Protein AF-A0A9X2F5Q3-F1 (afdb_monomer)

pLDDT: mean 92.55, std 9.45, range [43.78, 97.19]

Radius of gyration: 15.62 Å; Cα contacts (8 Å, |Δi|>4): 71; chains: 1; bounding box: 35×46×37 Å

Structure (mmCIF, N/CA/C/O backbone):
data_AF-A0A9X2F5Q3-F1
#
_entry.id   AF-A0A9X2F5Q3-F1
#
loop_
_atom_site.group_PDB
_atom_site.id
_atom_site.type_symbol
_atom_site.label_atom_id
_atom_site.label_alt_id
_atom_site.label_comp_id
_atom_site.label_asym_id
_atom_site.label_entity_id
_atom_site.label_seq_id
_atom_site.pdbx_PDB_ins_code
_atom_site.Cartn_x
_atom_site.Cartn_y
_atom_site.Cartn_z
_atom_site.o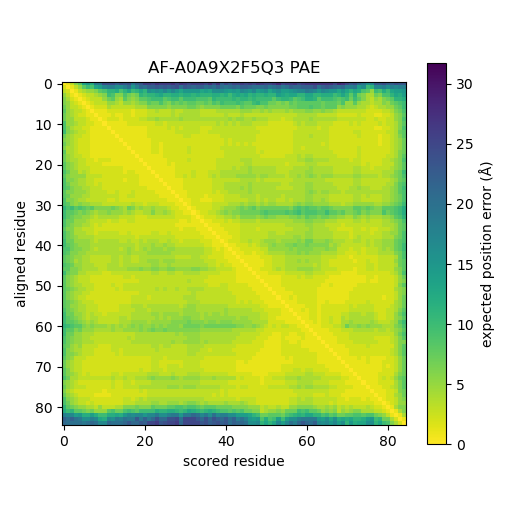ccupancy
_atom_site.B_iso_or_equiv
_atom_site.auth_seq_id
_atom_site.auth_comp_id
_atom_site.auth_asym_id
_atom_site.auth_atom_id
_atom_site.pdbx_PDB_model_num
ATOM 1 N N . MET A 1 1 ? 3.435 -28.840 7.847 1.00 53.06 1 MET A N 1
ATOM 2 C CA . MET A 1 1 ? 2.420 -27.801 7.560 1.00 53.06 1 MET A CA 1
ATOM 3 C C . MET A 1 1 ? 3.136 -26.491 7.277 1.00 53.06 1 MET A C 1
ATOM 5 O O . MET A 1 1 ? 3.996 -26.115 8.067 1.00 53.06 1 MET A O 1
ATOM 9 N N . THR A 1 2 ? 2.837 -25.823 6.164 1.00 71.81 2 THR A N 1
ATOM 10 C CA . THR A 1 2 ? 3.444 -24.528 5.820 1.00 71.81 2 THR A CA 1
ATOM 11 C C . THR A 1 2 ? 2.916 -23.454 6.769 1.00 71.81 2 THR A C 1
ATOM 13 O O . THR A 1 2 ? 1.712 -23.221 6.843 1.00 71.81 2 THR A O 1
ATOM 16 N N . LYS A 1 3 ? 3.805 -22.825 7.542 1.00 81.69 3 LYS A N 1
ATOM 17 C CA . LYS A 1 3 ? 3.437 -21.753 8.473 1.00 81.69 3 LYS A CA 1
ATOM 18 C C . LYS A 1 3 ? 3.223 -20.462 7.684 1.00 81.69 3 LYS A C 1
ATOM 20 O O . LYS A 1 3 ? 4.159 -19.978 7.053 1.00 81.69 3 LYS A O 1
ATOM 25 N N . LEU A 1 4 ? 2.018 -19.897 7.744 1.00 81.81 4 LEU A N 1
ATOM 26 C CA . LEU A 1 4 ? 1.732 -18.593 7.142 1.00 81.81 4 LEU A CA 1
ATOM 27 C C . LEU A 1 4 ? 2.629 -17.512 7.767 1.00 81.81 4 LEU A C 1
ATOM 29 O O . LEU A 1 4 ? 2.799 -17.459 8.988 1.00 81.81 4 LEU A O 1
ATOM 33 N N . GLN A 1 5 ? 3.177 -16.631 6.926 1.00 86.38 5 GLN A N 1
ATOM 34 C CA . GLN A 1 5 ? 4.002 -15.493 7.339 1.00 86.38 5 GLN A CA 1
ATOM 35 C C . GLN A 1 5 ? 3.383 -14.173 6.857 1.00 86.38 5 GLN A C 1
ATOM 37 O O . GLN A 1 5 ? 3.900 -13.560 5.924 1.00 86.38 5 GLN A O 1
ATOM 42 N N . PRO A 1 6 ? 2.297 -13.684 7.488 1.00 84.12 6 PRO A N 1
ATOM 43 C CA . PRO A 1 6 ? 1.614 -12.477 7.017 1.00 84.12 6 PRO A CA 1
ATOM 44 C C . PRO A 1 6 ? 2.529 -11.251 6.947 1.00 84.12 6 PRO A C 1
ATOM 46 O O . PRO A 1 6 ? 2.376 -10.400 6.079 1.00 84.12 6 PRO A O 1
ATOM 49 N N . LYS A 1 7 ? 3.542 -11.207 7.823 1.00 89.94 7 LYS A N 1
ATOM 50 C CA . LYS A 1 7 ? 4.527 -10.123 7.897 1.00 89.94 7 LYS A CA 1
ATOM 51 C C . LYS A 1 7 ? 5.408 -9.968 6.656 1.00 89.94 7 LYS A C 1
ATOM 53 O O . LYS A 1 7 ? 6.017 -8.914 6.507 1.00 89.94 7 LYS 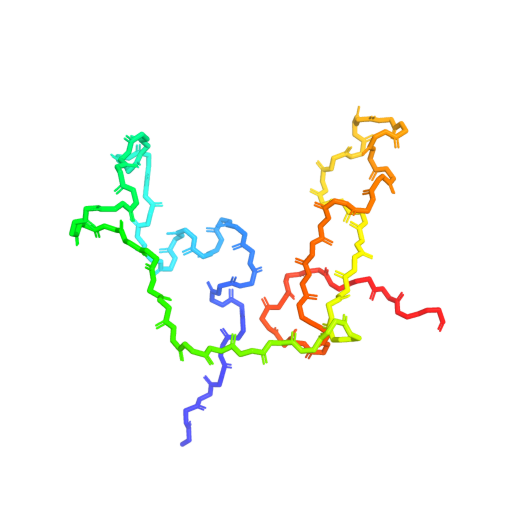A O 1
ATOM 58 N N . LEU A 1 8 ? 5.484 -10.983 5.791 1.00 93.56 8 LEU A N 1
ATOM 59 C CA . LEU A 1 8 ? 6.334 -10.952 4.600 1.00 93.56 8 LEU A CA 1
ATOM 60 C C . LEU A 1 8 ? 5.939 -9.807 3.657 1.00 93.56 8 LEU A C 1
ATOM 62 O O . LEU A 1 8 ? 6.801 -9.098 3.151 1.00 93.56 8 LEU A O 1
ATOM 66 N N . THR A 1 9 ? 4.634 -9.588 3.483 1.00 94.56 9 THR A N 1
ATOM 67 C CA . THR A 1 9 ? 4.081 -8.576 2.571 1.00 94.56 9 THR A CA 1
ATOM 68 C C . THR A 1 9 ? 3.134 -7.590 3.262 1.00 94.56 9 THR A C 1
ATOM 70 O O . THR A 1 9 ? 2.531 -6.753 2.592 1.00 94.56 9 THR A O 1
ATOM 73 N N . SER A 1 10 ? 3.027 -7.609 4.600 1.00 93.56 10 SER A N 1
ATOM 74 C CA . SER A 1 10 ? 2.147 -6.707 5.363 1.00 93.56 10 SER A CA 1
ATOM 75 C C . SER A 1 10 ? 2.699 -5.279 5.490 1.00 93.56 10 SER A C 1
ATOM 77 O O . SER A 1 10 ? 2.941 -4.768 6.587 1.00 93.56 10 SER A O 1
ATOM 79 N N . GLY A 1 11 ? 2.894 -4.602 4.363 1.00 94.75 11 GLY A N 1
ATOM 80 C CA . GLY A 1 11 ? 3.289 -3.199 4.291 1.00 94.75 11 GLY A CA 1
ATOM 81 C C . GLY A 1 11 ? 4.004 -2.875 2.981 1.00 94.75 11 GLY A C 1
ATOM 82 O O . GLY A 1 11 ? 4.633 -3.760 2.405 1.00 94.75 11 GLY A O 1
ATOM 83 N N . PRO A 1 12 ? 3.971 -1.611 2.525 1.00 95.62 12 PRO A N 1
ATOM 84 C CA . PRO A 1 12 ? 4.520 -1.234 1.222 1.00 95.62 12 PRO A CA 1
ATOM 85 C C . PRO A 1 12 ? 6.021 -1.542 1.113 1.00 95.62 12 PRO A C 1
ATOM 87 O O . PRO A 1 12 ? 6.460 -2.178 0.162 1.00 95.62 12 PRO A O 1
ATOM 90 N N . GLY A 1 13 ? 6.809 -1.184 2.133 1.00 95.38 13 GLY A N 1
ATOM 91 C CA . GLY A 1 13 ? 8.245 -1.482 2.152 1.00 95.38 13 GLY A CA 1
ATOM 92 C C . GLY A 1 13 ? 8.580 -2.964 2.365 1.00 95.38 13 GLY A C 1
ATOM 93 O O . GLY A 1 13 ? 9.623 -3.418 1.902 1.00 95.38 13 GLY A O 1
ATOM 94 N N . ALA A 1 14 ? 7.721 -3.722 3.056 1.00 96.06 14 ALA A N 1
ATOM 95 C CA . ALA A 1 14 ? 7.913 -5.160 3.255 1.00 96.06 14 ALA A CA 1
ATOM 96 C C . ALA A 1 14 ? 7.651 -5.929 1.953 1.00 96.06 14 ALA A C 1
ATOM 98 O O . ALA A 1 14 ? 8.501 -6.702 1.524 1.00 96.06 14 ALA A O 1
ATOM 99 N N . MET A 1 15 ? 6.536 -5.624 1.281 1.00 96.38 15 MET A N 1
ATOM 100 C CA . MET A 1 15 ? 6.177 -6.178 -0.024 1.00 96.38 15 MET A CA 1
ATOM 101 C C . MET A 1 15 ? 7.241 -5.870 -1.081 1.00 96.38 15 MET A C 1
ATOM 103 O O . MET A 1 15 ? 7.705 -6.793 -1.746 1.00 96.38 15 MET A O 1
ATOM 107 N N . ALA A 1 16 ? 7.711 -4.619 -1.160 1.00 96.69 16 ALA A N 1
ATOM 108 C CA . ALA A 1 16 ? 8.774 -4.252 -2.092 1.00 96.69 16 ALA A CA 1
ATOM 109 C C . ALA A 1 16 ? 10.047 -5.088 -1.873 1.00 96.69 16 ALA A C 1
ATOM 111 O O . ALA A 1 16 ? 10.596 -5.635 -2.823 1.00 96.69 16 ALA A O 1
ATOM 112 N N . LYS A 1 17 ? 10.483 -5.264 -0.617 1.00 96.62 17 LYS A N 1
ATOM 113 C CA . LYS A 1 17 ? 11.637 -6.120 -0.295 1.00 96.62 17 LYS A CA 1
ATOM 114 C C . LYS A 1 17 ? 11.392 -7.587 -0.644 1.00 96.62 17 LYS A C 1
ATOM 116 O O . LYS A 1 17 ? 12.279 -8.216 -1.208 1.00 96.62 17 LYS A O 1
ATOM 121 N N . ALA A 1 18 ? 10.219 -8.122 -0.308 1.00 96.62 18 ALA A N 1
ATOM 122 C CA . ALA A 1 18 ? 9.877 -9.522 -0.548 1.00 96.62 18 ALA A CA 1
ATOM 123 C C . ALA A 1 18 ? 9.865 -9.879 -2.042 1.00 96.62 18 ALA A C 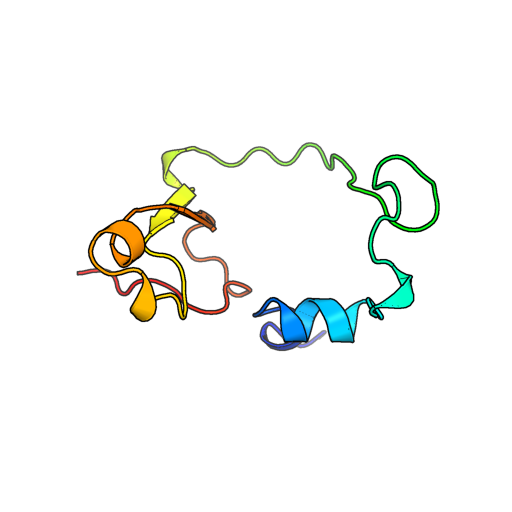1
ATOM 125 O O . ALA A 1 18 ? 10.247 -10.988 -2.399 1.00 96.62 18 ALA A O 1
ATOM 126 N N . LEU A 1 19 ? 9.466 -8.936 -2.899 1.00 95.75 19 LEU A N 1
ATOM 127 C CA . LEU A 1 19 ? 9.419 -9.106 -4.354 1.00 95.75 19 LEU A CA 1
ATOM 128 C C . LEU A 1 19 ? 10.678 -8.607 -5.080 1.00 95.75 19 LEU A C 1
ATOM 130 O O . LEU A 1 19 ? 10.728 -8.640 -6.303 1.00 95.75 19 LEU A O 1
ATOM 134 N N . GLY A 1 20 ? 11.687 -8.105 -4.361 1.00 96.50 20 GLY A N 1
ATOM 135 C CA . GLY A 1 20 ? 12.888 -7.542 -4.986 1.00 96.50 20 GLY A CA 1
ATOM 136 C C . GLY A 1 20 ? 12.661 -6.212 -5.718 1.00 96.50 20 GLY A C 1
ATOM 137 O O . GLY A 1 20 ? 13.512 -5.790 -6.499 1.00 96.50 20 GLY A O 1
ATOM 138 N N . ILE A 1 21 ? 11.559 -5.506 -5.450 1.00 96.75 21 ILE A N 1
ATOM 139 C CA . ILE A 1 21 ? 11.277 -4.195 -6.037 1.00 96.75 21 ILE A CA 1
ATOM 140 C C . ILE A 1 21 ? 12.221 -3.147 -5.444 1.00 96.75 21 ILE A C 1
ATOM 142 O O . ILE A 1 21 ? 12.130 -2.742 -4.283 1.00 96.75 21 ILE A O 1
ATOM 146 N N . THR A 1 22 ? 13.140 -2.686 -6.283 1.00 96.88 22 THR A N 1
ATOM 147 C CA . THR A 1 22 ? 14.076 -1.591 -6.010 1.00 96.88 22 THR A CA 1
ATOM 148 C C . THR A 1 22 ? 13.742 -0.337 -6.826 1.00 96.88 22 THR A C 1
ATOM 150 O O . THR A 1 22 ? 12.836 -0.342 -7.658 1.00 96.88 22 THR A O 1
ATOM 153 N N . ARG A 1 23 ? 14.527 0.734 -6.639 1.00 96.38 23 ARG A N 1
ATOM 154 C CA . ARG A 1 23 ? 14.432 1.979 -7.425 1.00 96.38 23 ARG A CA 1
ATOM 155 C C . ARG A 1 23 ? 14.651 1.783 -8.930 1.00 96.38 23 ARG A C 1
ATOM 157 O O . ARG A 1 23 ? 14.229 2.645 -9.690 1.00 96.38 23 ARG A O 1
ATOM 164 N N . LEU A 1 24 ? 15.282 0.683 -9.347 1.00 96.50 24 LEU A N 1
ATOM 165 C CA . LEU A 1 24 ? 15.496 0.367 -10.763 1.00 96.50 24 LEU A CA 1
ATOM 166 C C . LEU A 1 24 ? 14.180 0.147 -11.521 1.00 96.50 24 LEU A C 1
ATOM 168 O O . LEU A 1 24 ? 14.140 0.364 -12.723 1.00 96.50 24 LEU A O 1
ATOM 172 N N . HIS A 1 25 ? 13.105 -0.217 -10.817 1.00 96.06 25 HIS A N 1
ATOM 173 C CA . HIS A 1 25 ? 11.784 -0.433 -11.415 1.00 96.06 25 HIS A CA 1
ATOM 174 C C . HIS A 1 25 ? 10.953 0.853 -11.529 1.00 96.06 25 HIS A C 1
ATOM 176 O O . HIS A 1 25 ? 9.806 0.822 -11.968 1.00 96.06 25 HIS A O 1
ATOM 182 N N . ASN A 1 26 ? 11.486 1.998 -11.095 1.00 96.50 26 ASN A N 1
ATOM 183 C CA . ASN A 1 26 ? 10.768 3.260 -11.204 1.00 96.50 26 ASN A CA 1
ATOM 184 C C . ASN A 1 26 ? 10.517 3.610 -12.680 1.00 96.50 26 ASN A C 1
ATOM 186 O O . ASN A 1 26 ? 11.427 3.505 -13.497 1.00 96.50 26 ASN A O 1
ATOM 190 N N . ALA A 1 27 ? 9.302 4.068 -12.994 1.00 95.75 27 ALA A N 1
ATOM 191 C CA . ALA A 1 27 ? 8.839 4.375 -14.353 1.00 95.75 27 ALA A CA 1
ATOM 192 C C . ALA A 1 27 ? 8.807 3.187 -15.339 1.00 95.75 27 ALA A C 1
ATOM 194 O O . ALA A 1 27 ? 8.570 3.400 -16.528 1.00 95.75 27 ALA A O 1
ATOM 195 N N . MET A 1 28 ? 8.991 1.946 -14.871 1.00 95.94 28 MET A N 1
ATOM 196 C CA . MET A 1 28 ? 8.707 0.770 -15.693 1.00 95.94 28 MET A CA 1
ATOM 197 C C . MET A 1 28 ? 7.212 0.664 -16.004 1.00 95.94 28 MET A C 1
ATOM 199 O O . MET A 1 28 ? 6.354 1.050 -15.206 1.00 95.94 28 MET A O 1
ATOM 203 N N . SER A 1 29 ? 6.912 0.121 -17.179 1.00 95.94 29 SER A N 1
ATOM 204 C CA . SER A 1 29 ? 5.545 -0.169 -17.596 1.00 95.94 29 SER A CA 1
ATOM 205 C C . SER A 1 29 ? 5.010 -1.397 -16.862 1.00 95.94 29 SER A C 1
ATOM 207 O O . SER A 1 29 ? 5.663 -2.433 -16.862 1.00 95.94 29 SER A O 1
ATOM 209 N N . LEU A 1 30 ? 3.800 -1.302 -16.299 1.00 96.19 30 LEU A N 1
ATOM 210 C CA . LEU A 1 30 ? 3.087 -2.443 -15.702 1.00 96.19 30 LEU A CA 1
ATOM 211 C C . LEU A 1 30 ? 2.308 -3.285 -16.731 1.00 96.19 30 LEU A C 1
ATOM 213 O O . LEU A 1 30 ? 1.606 -4.218 -16.352 1.00 96.19 30 LEU A O 1
ATOM 217 N N . VAL A 1 31 ? 2.398 -2.934 -18.019 1.00 95.75 31 VAL A N 1
ATOM 218 C CA . VAL A 1 31 ? 1.831 -3.703 -19.145 1.00 95.75 31 VAL A CA 1
ATOM 21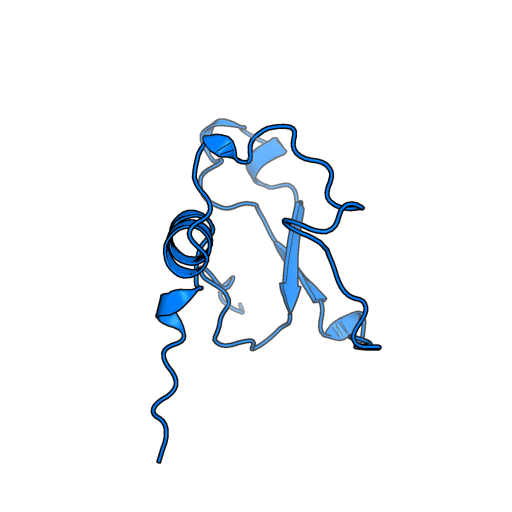9 C C . VAL A 1 31 ? 2.924 -4.368 -19.994 1.00 95.75 31 VAL A C 1
ATOM 221 O O . VAL A 1 31 ? 2.703 -4.674 -21.162 1.00 95.75 31 VAL A O 1
ATOM 224 N N . ALA A 1 32 ? 4.121 -4.523 -19.425 1.00 93.25 32 ALA A N 1
ATOM 225 C CA . ALA A 1 32 ? 5.258 -5.228 -20.011 1.00 93.25 32 ALA A CA 1
ATOM 226 C C . ALA A 1 32 ? 5.537 -6.531 -19.238 1.00 93.25 32 ALA A C 1
ATOM 228 O O . ALA A 1 32 ? 4.840 -6.842 -18.274 1.00 93.25 32 ALA A O 1
ATOM 229 N N . ASP A 1 33 ? 6.570 -7.271 -19.640 1.00 93.19 33 ASP A N 1
ATOM 230 C CA . ASP A 1 33 ? 6.809 -8.635 -19.147 1.00 93.19 33 ASP A CA 1
ATOM 231 C C . ASP A 1 33 ? 7.618 -8.709 -17.836 1.00 93.19 33 ASP A C 1
ATOM 233 O O . ASP A 1 33 ? 7.590 -9.732 -17.156 1.00 93.19 33 ASP A O 1
ATOM 237 N N . ASP A 1 34 ? 8.336 -7.646 -17.449 1.00 92.75 34 ASP A N 1
ATOM 238 C CA . ASP A 1 34 ? 9.207 -7.672 -16.261 1.00 92.75 34 ASP A CA 1
ATOM 239 C C . ASP A 1 34 ? 8.417 -7.636 -14.938 1.00 92.75 34 ASP A C 1
ATOM 241 O O . ASP A 1 34 ? 8.705 -8.380 -14.000 1.00 92.75 34 ASP A O 1
ATOM 245 N N . VAL A 1 35 ? 7.422 -6.744 -14.848 1.00 94.81 35 VAL A N 1
ATOM 246 C CA . VAL A 1 35 ? 6.511 -6.586 -13.705 1.00 94.81 35 VAL A CA 1
ATOM 247 C C . VAL A 1 35 ? 5.136 -6.238 -14.253 1.00 94.81 35 VAL A C 1
ATOM 249 O O . VAL A 1 35 ? 4.979 -5.220 -14.924 1.00 94.81 35 VAL A O 1
ATOM 252 N N . TRP A 1 36 ? 4.131 -7.044 -13.925 1.00 95.94 36 TRP A N 1
ATOM 253 C CA . TRP A 1 36 ? 2.775 -6.869 -14.436 1.00 95.94 36 TRP A CA 1
ATOM 254 C C . TRP A 1 36 ? 1.721 -7.059 -13.345 1.00 95.94 36 TRP A C 1
ATOM 256 O O . TRP A 1 36 ? 2.005 -7.506 -12.230 1.00 95.94 36 TRP A O 1
ATOM 266 N N . ILE A 1 37 ? 0.485 -6.691 -13.675 1.00 95.62 37 ILE A N 1
ATOM 267 C CA . ILE A 1 37 ? -0.705 -7.001 -12.882 1.00 95.62 37 ILE A CA 1
ATOM 268 C C . ILE A 1 37 ? -1.481 -8.077 -13.634 1.00 95.62 37 ILE A C 1
ATOM 270 O O . ILE A 1 37 ? -1.785 -7.911 -14.813 1.00 95.62 37 ILE A O 1
ATOM 274 N N . GLU A 1 38 ? -1.805 -9.170 -12.953 1.00 95.56 38 GLU A N 1
ATOM 275 C CA . GLU A 1 38 ? -2.585 -10.268 -13.518 1.00 95.56 38 GLU A CA 1
ATOM 276 C C . GLU A 1 38 ? -4.000 -10.277 -12.938 1.00 95.56 38 GLU A C 1
ATOM 278 O O . GLU A 1 38 ? -4.183 -10.180 -11.721 1.00 95.56 38 GLU A O 1
ATOM 283 N N . ASP A 1 39 ? -5.000 -10.420 -13.809 1.00 95.25 39 ASP A N 1
ATOM 284 C CA . ASP A 1 39 ? -6.374 -10.672 -13.390 1.00 95.25 39 ASP A CA 1
ATOM 285 C C . ASP A 1 39 ? -6.575 -12.170 -13.130 1.00 95.25 39 ASP A C 1
ATOM 287 O O . ASP A 1 39 ? -6.577 -12.993 -14.043 1.00 95.25 39 ASP A O 1
ATOM 291 N N . GLN A 1 40 ? -6.750 -12.514 -11.857 1.00 96.50 40 GLN A N 1
ATOM 292 C CA . GLN A 1 40 ? -7.010 -13.876 -11.386 1.00 96.50 40 GLN A CA 1
ATOM 293 C C . GLN A 1 40 ? -8.519 -14.194 -11.314 1.00 96.50 40 GLN A C 1
ATOM 295 O O . GLN A 1 40 ? -8.910 -15.208 -10.737 1.00 96.50 40 GLN A O 1
ATOM 300 N N . GLY A 1 41 ? -9.391 -13.318 -11.830 1.00 96.81 41 GLY A N 1
ATOM 301 C CA . GLY A 1 41 ? -10.848 -13.473 -11.768 1.00 96.81 41 GLY A CA 1
ATOM 302 C C . GLY A 1 41 ? -11.417 -13.340 -10.352 1.00 96.81 41 GLY A C 1
ATOM 303 O O . GLY A 1 41 ? -12.504 -13.840 -10.060 1.00 96.81 41 GLY A O 1
ATOM 304 N N . VAL A 1 42 ? -10.675 -12.703 -9.441 1.00 95.12 42 VAL A N 1
ATOM 305 C CA . VAL A 1 42 ? -11.072 -12.552 -8.037 1.00 95.12 42 VAL A CA 1
ATOM 306 C C . VAL A 1 42 ? -12.091 -11.425 -7.911 1.00 95.12 42 VAL A C 1
ATOM 308 O O . VAL A 1 42 ? -11.768 -10.257 -8.115 1.00 95.12 42 VAL A O 1
ATOM 311 N N . ILE A 1 43 ? -13.312 -11.768 -7.500 1.00 95.94 43 ILE A N 1
ATOM 312 C CA . ILE A 1 43 ? -14.383 -10.801 -7.235 1.00 95.94 43 ILE A CA 1
ATOM 313 C C . ILE A 1 43 ? -14.549 -10.632 -5.723 1.00 95.94 43 ILE A C 1
ATOM 315 O O . ILE A 1 43 ? -14.814 -11.597 -5.005 1.00 95.94 43 ILE A O 1
ATOM 319 N N . ILE A 1 44 ? -14.403 -9.396 -5.238 1.00 95.75 44 ILE A N 1
ATOM 320 C CA . ILE A 1 44 ? -14.602 -9.037 -3.829 1.00 95.75 44 ILE A CA 1
ATOM 321 C C . ILE A 1 44 ? -15.930 -8.278 -3.692 1.00 95.75 44 ILE A C 1
ATOM 323 O O . ILE A 1 44 ? -16.093 -7.258 -4.360 1.00 95.75 44 ILE A O 1
ATOM 327 N N . PRO A 1 45 ? -16.866 -8.731 -2.834 1.00 96.69 45 P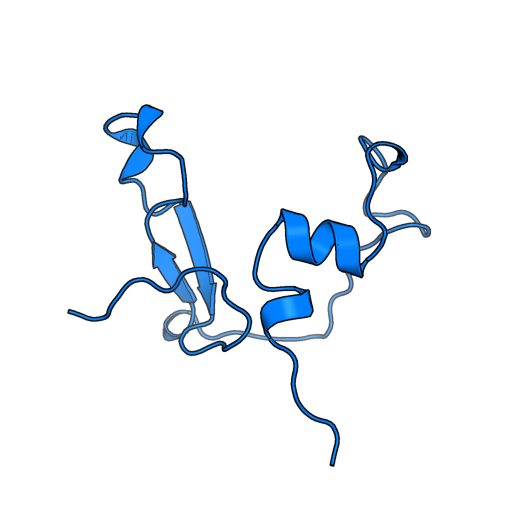RO A N 1
ATOM 328 C CA . PRO A 1 45 ? -18.090 -7.986 -2.542 1.00 96.69 45 PRO A CA 1
ATOM 329 C C . PRO A 1 45 ? -17.791 -6.599 -1.968 1.00 96.69 45 PRO A C 1
ATOM 331 O O . PRO A 1 45 ? -16.861 -6.458 -1.172 1.00 96.69 45 PRO A O 1
ATOM 334 N N . GLU A 1 46 ? -18.600 -5.594 -2.310 1.00 95.69 46 GLU A N 1
ATOM 335 C CA . GLU A 1 46 ? -18.415 -4.220 -1.816 1.00 95.69 46 GLU A CA 1
ATOM 336 C C . GLU A 1 46 ? -18.423 -4.145 -0.281 1.00 95.69 46 GLU A C 1
ATOM 338 O O . GLU A 1 46 ? -17.567 -3.480 0.300 1.00 95.69 46 GLU A O 1
ATOM 343 N N . ASP A 1 47 ? -19.288 -4.923 0.377 1.00 96.12 47 ASP A N 1
ATOM 344 C CA . ASP A 1 47 ? -19.374 -5.014 1.845 1.00 96.12 47 ASP A CA 1
ATOM 345 C C . ASP A 1 47 ? -18.087 -5.549 2.500 1.00 96.12 47 ASP A C 1
ATOM 347 O O . ASP A 1 47 ? -17.839 -5.329 3.687 1.00 96.12 47 ASP A O 1
ATOM 351 N N . ASN A 1 48 ? -17.227 -6.216 1.723 1.00 96.50 48 ASN A N 1
ATOM 352 C CA . ASN A 1 48 ? -15.933 -6.708 2.186 1.00 96.50 48 ASN A CA 1
ATOM 353 C C . ASN A 1 48 ? -14.798 -5.706 1.930 1.00 96.50 48 ASN A C 1
ATOM 355 O O . ASN A 1 48 ? -13.655 -5.987 2.297 1.00 96.50 48 ASN A O 1
ATOM 359 N N . ILE A 1 49 ? -15.062 -4.552 1.311 1.00 96.94 49 ILE A N 1
ATOM 360 C CA . ILE A 1 49 ? -14.067 -3.506 1.074 1.00 96.94 49 ILE A CA 1
ATOM 361 C C . ILE A 1 49 ? -14.165 -2.465 2.189 1.00 96.94 49 ILE A C 1
ATOM 363 O O . ILE A 1 49 ? -15.092 -1.665 2.265 1.00 96.94 49 ILE A O 1
ATOM 367 N N . VAL A 1 50 ? -13.149 -2.424 3.047 1.00 97.19 50 VAL A N 1
ATOM 368 C CA . VAL A 1 50 ? -13.038 -1.396 4.082 1.00 97.19 50 VAL A CA 1
ATOM 369 C C . VAL A 1 50 ? -12.387 -0.154 3.495 1.00 97.19 50 VAL A C 1
ATOM 371 O O . VAL A 1 50 ? -11.269 -0.223 2.982 1.00 97.19 50 VAL A O 1
ATOM 374 N N . SER A 1 51 ? -13.052 0.990 3.652 1.00 97.12 51 SER A N 1
ATOM 375 C CA . SER A 1 51 ? -12.483 2.305 3.371 1.00 97.12 51 SER A CA 1
ATOM 376 C C . SER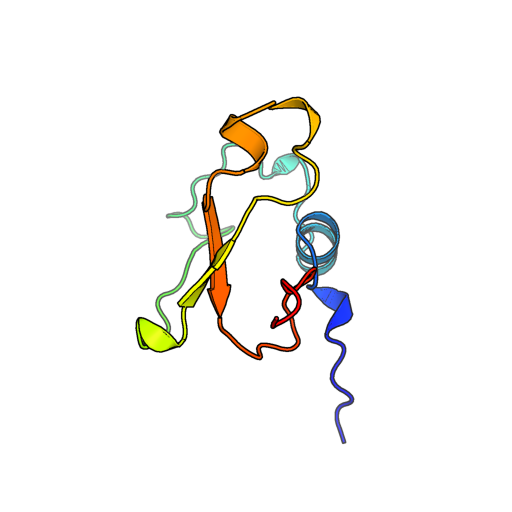 A 1 51 ? -12.070 3.019 4.661 1.00 97.12 51 SER A C 1
ATOM 378 O O . SER A 1 51 ? -12.820 3.061 5.636 1.00 97.12 51 SER A O 1
ATOM 380 N N . ALA A 1 52 ? -10.848 3.551 4.697 1.00 96.06 52 ALA A N 1
ATOM 381 C CA . ALA A 1 52 ? -10.247 4.129 5.895 1.00 96.06 52 ALA A CA 1
ATOM 382 C C . ALA A 1 52 ? -9.281 5.284 5.572 1.00 96.06 52 ALA A C 1
ATOM 384 O O . ALA A 1 52 ? -8.803 5.400 4.440 1.00 96.06 52 ALA A O 1
ATOM 385 N N . PRO A 1 53 ? -8.908 6.102 6.574 1.00 96.50 53 PRO A N 1
ATOM 386 C CA . PRO A 1 53 ? -7.779 7.018 6.462 1.00 96.50 53 PRO A CA 1
ATOM 387 C C . PRO A 1 53 ? -6.486 6.315 6.025 1.00 96.50 53 PRO A C 1
ATOM 389 O O . PRO A 1 53 ? -6.218 5.149 6.368 1.00 96.50 53 PRO A O 1
ATOM 392 N N . ARG A 1 54 ? -5.661 7.042 5.267 1.00 96.19 54 ARG A N 1
ATOM 393 C CA . ARG A 1 54 ? -4.320 6.598 4.853 1.00 96.19 54 ARG A CA 1
ATOM 394 C C . ARG A 1 54 ? -3.386 6.524 6.067 1.00 96.19 54 ARG A C 1
ATOM 396 O O . ARG A 1 54 ? -3.601 7.169 7.086 1.00 96.19 54 ARG A O 1
ATOM 403 N N . VAL A 1 55 ? -2.337 5.709 5.974 1.00 94.94 55 VAL A N 1
ATOM 404 C CA . VAL A 1 55 ? -1.373 5.520 7.072 1.00 94.94 55 VAL A C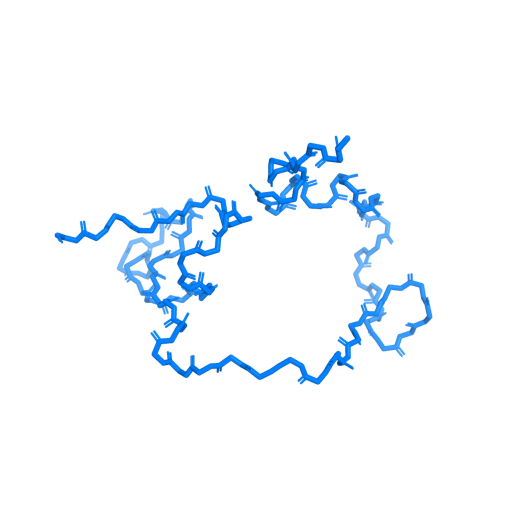A 1
ATOM 405 C C . VAL A 1 55 ? -0.197 6.476 6.900 1.00 94.94 55 VAL A C 1
ATOM 407 O O . VAL A 1 55 ? 0.395 6.510 5.827 1.00 94.94 55 VAL A O 1
ATOM 410 N N . GLY A 1 56 ? 0.176 7.191 7.965 1.00 94.75 56 GLY A N 1
ATOM 411 C CA . GLY A 1 56 ? 1.390 8.017 7.989 1.00 94.75 56 GLY A CA 1
ATOM 412 C C . GLY A 1 56 ? 1.278 9.327 7.208 1.00 94.75 56 GLY A C 1
ATOM 413 O O . GLY A 1 56 ? 2.291 9.834 6.739 1.00 94.75 56 GLY A O 1
ATOM 414 N N . VAL A 1 57 ? 0.061 9.857 7.050 1.00 95.88 57 VAL A N 1
ATOM 415 C CA . VAL A 1 57 ? -0.209 11.122 6.342 1.00 95.88 57 VAL A CA 1
ATOM 416 C C . VAL A 1 57 ? -0.781 12.203 7.260 1.00 95.88 57 VAL A C 1
ATOM 418 O O . VAL A 1 57 ? -1.433 13.121 6.782 1.00 95.88 57 VAL A O 1
ATOM 421 N N . ASP A 1 58 ? -0.542 12.116 8.571 1.00 94.50 58 ASP A N 1
ATOM 422 C CA . ASP A 1 58 ? -1.099 13.053 9.566 1.00 94.50 58 ASP A CA 1
ATOM 423 C C . ASP A 1 58 ? -0.698 14.517 9.287 1.00 94.50 58 ASP A C 1
ATOM 425 O O . ASP A 1 58 ? -1.405 15.449 9.657 1.00 94.50 58 ASP A O 1
ATOM 429 N N . TYR A 1 59 ? 0.401 14.725 8.553 1.00 96.19 59 TYR A N 1
ATOM 430 C CA . TYR A 1 59 ? 0.852 16.034 8.072 1.00 96.19 59 TYR A CA 1
ATOM 431 C C . TYR A 1 59 ? -0.091 16.688 7.045 1.00 96.19 59 TYR A C 1
ATOM 433 O O . TYR A 1 59 ? 0.055 17.872 6.760 1.00 96.19 59 TYR A O 1
ATOM 441 N N . ALA A 1 60 ? -1.034 15.939 6.465 1.00 95.12 60 ALA A N 1
ATOM 442 C CA . ALA A 1 60 ? -1.947 16.421 5.429 1.00 95.12 60 ALA A CA 1
ATOM 443 C C . ALA A 1 60 ? -3.193 17.140 5.987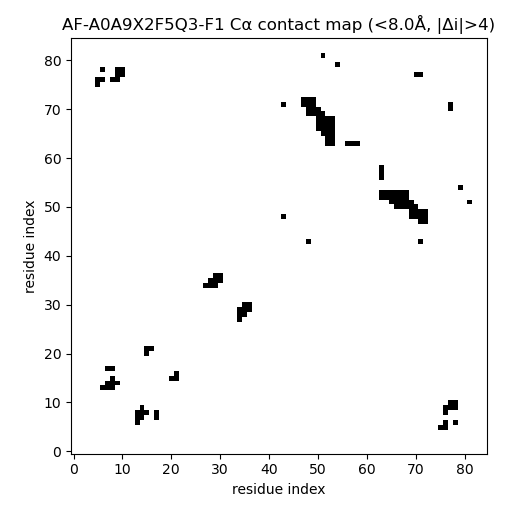 1.00 95.12 60 ALA A C 1
ATOM 445 O O . ALA A 1 60 ? -4.100 17.464 5.225 1.00 95.12 60 ALA A O 1
ATOM 446 N N . GLY A 1 61 ? -3.270 17.384 7.300 1.00 95.50 61 GLY A N 1
ATOM 447 C CA . GLY A 1 61 ? -4.394 18.097 7.913 1.00 95.50 61 GLY A CA 1
ATOM 448 C C . GLY A 1 61 ? -5.730 17.389 7.667 1.00 95.50 61 GLY A C 1
ATOM 449 O O . GLY A 1 61 ? -5.844 16.183 7.878 1.00 95.50 61 GLY A O 1
ATOM 450 N N . GLU A 1 62 ? -6.740 18.118 7.189 1.00 95.56 62 GLU A N 1
ATOM 451 C CA . GLU A 1 62 ? -8.072 17.558 6.899 1.00 95.56 62 GLU A CA 1
ATOM 452 C C . GLU A 1 62 ? -8.026 16.412 5.873 1.00 95.56 62 GLU A C 1
ATOM 454 O O . GLU A 1 62 ? -8.766 15.431 5.987 1.00 95.56 62 GLU A O 1
ATOM 459 N N . ASP A 1 63 ? -7.086 16.461 4.924 1.00 96.44 63 ASP A N 1
ATOM 460 C CA . ASP A 1 63 ? -6.902 15.416 3.913 1.00 96.44 63 ASP A CA 1
ATOM 461 C C . ASP A 1 63 ? -6.351 14.103 4.489 1.00 96.44 63 ASP A C 1
ATOM 463 O O . ASP A 1 63 ? -6.413 13.056 3.828 1.00 96.44 63 ASP A O 1
ATOM 467 N N . ALA A 1 64 ? -5.822 14.123 5.716 1.00 96.06 64 ALA A N 1
ATOM 468 C CA . ALA A 1 64 ? -5.418 12.914 6.424 1.00 96.06 64 ALA A CA 1
ATOM 469 C C . ALA A 1 64 ? -6.631 12.060 6.826 1.00 96.06 64 ALA A C 1
ATOM 471 O O . ALA A 1 64 ? -6.520 10.837 6.888 1.00 96.06 64 ALA A O 1
ATOM 472 N N . LEU A 1 65 ? -7.794 12.687 7.045 1.00 95.62 65 LEU A N 1
ATOM 473 C CA . LEU A 1 65 ? -9.029 12.027 7.485 1.00 95.62 65 LEU A CA 1
ATOM 474 C C . LEU A 1 65 ? -9.822 11.399 6.334 1.00 95.62 65 LEU A C 1
ATOM 476 O O . LEU A 1 65 ? -10.731 10.603 6.573 1.00 95.62 65 LEU A O 1
ATOM 480 N N . LYS A 1 66 ? -9.485 11.739 5.085 1.00 97.19 66 LYS A N 1
ATOM 481 C CA . LYS A 1 66 ? -10.203 11.247 3.908 1.00 97.19 66 LYS A CA 1
ATOM 482 C C . LYS A 1 66 ? -10.077 9.722 3.771 1.00 97.19 66 LYS A C 1
ATOM 484 O O . LYS A 1 66 ? -8.979 9.177 3.946 1.00 97.19 66 LYS A O 1
ATOM 489 N N . PRO A 1 67 ? -11.168 9.022 3.408 1.00 96.69 67 PRO A N 1
ATOM 490 C CA . PRO A 1 67 ? -11.220 7.566 3.358 1.00 96.69 67 PRO A CA 1
ATOM 491 C C . PRO A 1 67 ? -10.631 7.054 2.030 1.00 96.69 67 PRO A C 1
ATOM 493 O O . PRO A 1 67 ? -11.322 6.549 1.152 1.00 96.69 67 PRO A O 1
ATOM 496 N N . TRP A 1 68 ? -9.329 7.276 1.844 1.00 96.56 68 TRP A N 1
ATOM 497 C CA . TRP A 1 68 ? -8.595 7.004 0.600 1.00 96.56 68 TRP A CA 1
ATOM 498 C C . TRP A 1 68 ? -7.641 5.815 0.714 1.00 96.56 68 TRP A C 1
ATOM 500 O O . TRP A 1 68 ? -6.644 5.719 -0.002 1.00 96.56 68 TRP A O 1
ATOM 510 N N . ARG A 1 69 ? -7.912 4.912 1.653 1.00 97.06 69 ARG A N 1
ATOM 511 C CA . ARG A 1 69 ? -7.216 3.637 1.778 1.00 97.06 69 ARG A CA 1
ATOM 512 C C . ARG A 1 69 ? -8.239 2.520 1.807 1.00 97.06 69 ARG A C 1
ATOM 514 O O . ARG A 1 69 ? -9.068 2.476 2.710 1.00 97.06 69 ARG A O 1
ATOM 521 N N . PHE A 1 70 ? -8.101 1.602 0.862 1.00 96.62 70 PHE A N 1
ATOM 522 C CA . PHE A 1 70 ? -8.998 0.472 0.679 1.00 96.62 70 PHE A CA 1
ATOM 523 C C . PHE A 1 70 ? -8.270 -0.827 1.002 1.00 96.62 70 PHE A C 1
ATOM 525 O O . PHE A 1 70 ? -7.086 -0.973 0.685 1.00 96.62 70 PHE A O 1
ATOM 532 N N . TYR A 1 71 ? -8.952 -1.758 1.658 1.00 96.75 71 TYR A N 1
ATOM 533 C CA . TYR A 1 71 ? -8.441 -3.105 1.890 1.00 96.75 71 TYR A CA 1
ATOM 534 C C . TYR A 1 71 ? -9.584 -4.090 2.153 1.00 96.75 71 TYR A C 1
ATOM 536 O O . TYR A 1 71 ? -10.676 -3.692 2.545 1.00 96.75 71 TYR A O 1
ATOM 544 N N . ILE A 1 72 ? -9.320 -5.385 1.973 1.00 96.31 72 ILE A N 1
ATOM 545 C CA . ILE A 1 72 ? -10.309 -6.447 2.206 1.00 96.31 72 ILE A CA 1
ATOM 546 C C . ILE A 1 72 ? -10.487 -6.671 3.718 1.00 96.31 72 ILE A C 1
ATOM 548 O O . ILE A 1 72 ? -9.499 -6.874 4.434 1.00 96.31 72 ILE A O 1
ATOM 552 N N . ALA A 1 73 ? -11.731 -6.654 4.198 1.00 94.88 73 ALA A N 1
ATOM 553 C CA . ALA A 1 73 ? -12.107 -6.955 5.576 1.00 94.88 73 ALA A CA 1
ATOM 554 C C . ALA A 1 73 ? -11.520 -8.299 6.044 1.00 94.88 73 ALA A C 1
ATOM 556 O O . ALA A 1 73 ? -11.340 -9.228 5.260 1.00 94.88 73 ALA A O 1
ATOM 557 N N . ASP A 1 74 ? -11.142 -8.374 7.322 1.00 91.19 74 ASP A N 1
ATOM 558 C CA . ASP A 1 74 ? -10.565 -9.559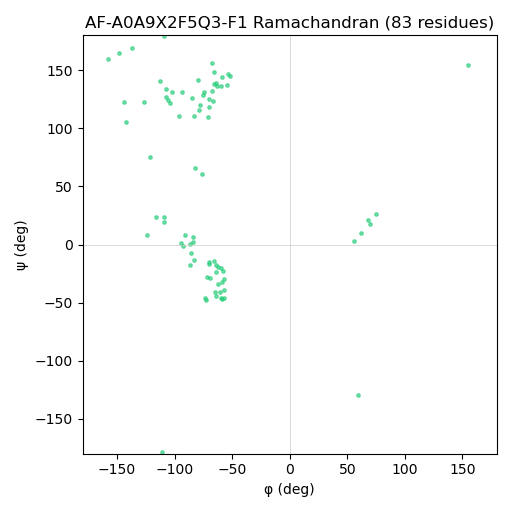 7.980 1.00 91.19 74 ASP A CA 1
ATOM 559 C C . ASP A 1 74 ? -9.307 -10.188 7.353 1.00 91.19 74 ASP A C 1
ATOM 561 O O . ASP A 1 74 ? -8.720 -11.108 7.922 1.00 91.19 74 ASP A O 1
ATOM 565 N N . ASN A 1 75 ? -8.754 -9.608 6.290 1.00 92.62 75 ASN A N 1
ATOM 566 C CA . ASN A 1 75 ? -7.562 -10.125 5.634 1.00 92.62 75 ASN A CA 1
ATOM 567 C C . ASN A 1 75 ? -6.319 -10.012 6.546 1.00 92.62 75 ASN A C 1
ATOM 569 O O . ASN A 1 75 ? -5.963 -8.936 7.039 1.00 92.62 75 ASN A O 1
ATOM 573 N N . MET A 1 76 ? -5.651 -11.141 6.809 1.00 92.38 76 MET A N 1
ATOM 574 C CA . MET A 1 76 ? -4.486 -11.217 7.706 1.00 92.38 76 MET A CA 1
ATOM 575 C C . MET A 1 76 ? -3.219 -10.542 7.165 1.00 92.38 76 MET A C 1
ATOM 577 O O . MET A 1 76 ? -2.315 -10.254 7.946 1.00 92.38 76 MET A O 1
ATOM 581 N N . PHE A 1 77 ? -3.154 -10.267 5.862 1.00 94.12 77 PHE A N 1
ATOM 582 C CA . PHE A 1 77 ? -2.010 -9.634 5.204 1.00 94.12 77 PHE A CA 1
ATOM 583 C C . PHE A 1 77 ? -2.062 -8.096 5.258 1.00 94.12 77 PHE A C 1
ATOM 585 O O . PHE A 1 77 ? -1.095 -7.426 4.900 1.00 94.12 77 PHE A O 1
ATOM 592 N N . VAL A 1 78 ? -3.162 -7.505 5.743 1.00 95.31 78 VAL A N 1
ATOM 593 C CA . VAL A 1 78 ? -3.305 -6.046 5.879 1.00 95.31 78 VAL A CA 1
ATOM 594 C C . VAL A 1 78 ? -2.396 -5.515 6.990 1.00 95.31 78 VAL A C 1
ATOM 596 O O . VAL A 1 78 ? -2.486 -5.933 8.142 1.00 95.31 78 VAL A O 1
ATOM 599 N N . SER A 1 79 ? -1.556 -4.533 6.655 1.00 93.88 79 SER A N 1
ATOM 600 C CA . SER A 1 79 ? -0.535 -3.972 7.555 1.00 93.88 79 SER A CA 1
ATOM 601 C C . SER A 1 79 ? -1.093 -3.246 8.784 1.00 93.88 79 SER A C 1
ATOM 603 O O . SER A 1 79 ? -0.555 -3.375 9.882 1.00 93.88 79 SER A O 1
ATOM 605 N N . LYS A 1 80 ? -2.165 -2.465 8.613 1.00 92.06 80 LYS A N 1
ATOM 606 C CA . LYS A 1 80 ? -2.826 -1.710 9.686 1.00 92.06 80 LYS A CA 1
ATOM 607 C C . LYS A 1 80 ? -4.334 -1.727 9.475 1.00 92.06 80 LYS A C 1
ATOM 609 O O . LYS A 1 80 ? -4.844 -1.029 8.599 1.00 92.06 80 LYS A O 1
ATOM 614 N N . LYS A 1 81 ? -5.051 -2.514 10.270 1.00 89.50 81 LYS A N 1
ATOM 615 C CA . LYS A 1 81 ? -6.519 -2.539 10.263 1.00 89.50 81 LYS A CA 1
ATOM 616 C C . LYS A 1 81 ? -7.046 -1.344 11.065 1.00 89.50 81 LYS A C 1
ATOM 618 O O . LYS A 1 81 ? -6.439 -0.987 12.078 1.00 89.50 81 LYS A O 1
ATOM 623 N N . VAL A 1 82 ? -8.131 -0.705 10.622 1.00 85.69 82 VAL A N 1
ATOM 624 C CA . VAL A 1 82 ? -8.901 0.144 11.544 1.00 85.69 82 VAL A CA 1
ATOM 625 C C . VAL A 1 82 ? -9.512 -0.765 12.603 1.00 85.69 82 VAL A C 1
ATOM 627 O O . VAL A 1 82 ? -9.942 -1.877 12.298 1.00 85.69 82 VAL A O 1
ATOM 630 N N . LYS A 1 83 ? -9.483 -0.325 13.861 1.00 68.19 83 LYS A N 1
ATOM 631 C CA . LYS A 1 83 ? -10.208 -1.023 14.920 1.00 68.19 83 LYS A CA 1
ATOM 632 C C . LYS A 1 83 ? -11.698 -0.860 14.629 1.00 68.19 83 LYS A C 1
ATOM 634 O O . LYS A 1 83 ? -12.130 0.260 14.357 1.00 68.19 83 LYS A O 1
ATOM 639 N N . SER A 1 84 ? -12.451 -1.953 14.676 1.00 54.72 84 SER A N 1
ATOM 640 C CA . SER A 1 84 ? -13.901 -1.880 14.832 1.00 54.72 84 SER A CA 1
ATOM 641 C C . SER A 1 84 ? -14.204 -1.049 16.083 1.00 54.72 84 SER A C 1
ATOM 643 O O . SER A 1 84 ? -13.485 -1.155 17.083 1.00 54.72 84 SER A O 1
ATOM 645 N N . LYS A 1 85 ? -15.200 -0.164 15.983 1.00 43.78 85 LYS A N 1
ATOM 646 C CA . LYS A 1 85 ? -15.811 0.438 17.171 1.00 43.78 85 LYS A CA 1
ATOM 647 C C . LYS A 1 85 ? -16.494 -0.644 17.996 1.00 43.78 85 LYS A C 1
ATOM 649 O O . LYS A 1 85 ? -17.002 -1.602 17.370 1.00 43.78 85 LYS A O 1
#

Foldseek 3Di:
DDDDDLQCQQDDVSVCVNVVNDPVCPPPDQPDDPHHDDDPVDDDDPVQKDFFFDPPVVVVPPNSGGRPDIDGPPDSNHNDDDDDD

Secondary structure (DSSP, 8-state):
-PPP-GGGTSSHHHHHHHTT--GGGTT--TBSSSSB---------GGGEEEEPPSS-GGGGGGGSS--EEEETT-TT-SSPPPP-

Mean predicted aligned error: 4.39 Å

Sequence (85 aa):
MTKLQPKLTSGPGAMAKALGITRLHNAMSLVADDVWIEDQGVIIPEDNIVSAPRVGVDYAGEDALKPWRFYIADNMFVSKKVKSK

Nearest PDB structures (foldseek):
  1ewn-assembly1_A  TM=9.158E-01  e=2.669E-04  Homo sapiens
  1bnk-assembly1_A  TM=9.438E-01  e=4.360E-04  Homo sapiens
  1f4r-assembly1_A  TM=9.225E-01  e=3.533E-04  Homo sapiens
  1f6o-assembly1_A  TM=8.916E-01  e=3.789E-04  Homo sapiens

InterPro domains:
  IPR003180 Methylpurine-DNA glycosylase [PF02245] (5-75)
  IPR003180 Methylpurine-DNA glycosylase [PTHR10429] (5-83)
  IPR011034 Formyl transferase-like, C-terminal domain superfamily [SSF50486] (5-81)
  IPR036995 Methylpurine-DNA glycosylase superfamily [G3DSA:3.10.300.10] (2-85)

Solvent-accessible surface area (backbone atoms only — not comparable to full-atom values): 5653 Å² total; per-residue (Å²): 131,89,78,86,63,46,73,53,51,32,36,74,72,37,31,29,60,70,72,67,61,53,81,85,58,62,91,60,60,57,90,45,90,91,49,65,80,81,88,82,82,81,82,78,59,70,93,41,52,43,68,33,51,54,84,92,38,73,89,53,56,77,68,26,66,41,65,78,30,76,46,61,58,92,49,75,47,60,62,77,75,81,78,82,128

Organism: NCBI:txid2953739